Protein AF-A0A0B2UVX2-F1 (afdb_monomer)

pLDDT: mean 70.45, std 21.48, range [26.27, 96.38]

InterPro domains:
  IPR028082 Periplasmic binding protein-like I [SSF53822] (44-131)

Mean predicted aligned error: 14.74 Å

Foldseek 3Di:
DEAEEEADPVCLVVVVVVCVVVVHPCVRYHYHYDPDLVCLLVVVVVVVVVNYQEYAWDQDPPSRVVNQVNCQVSVHAYEDPDDDQPDPPPDPVDRNYDYPDDDPVVVVVVVVVVCVVVVPPDDDDDDDDCPRVVCPPPPDPDDPPPDPPPPPDDPDDDDDPPPPPPDDD

Organism: Toxocara canis (NCBI:txid6265)

Radius of gyration: 24.34 Å; Cα contacts (8 Å, |Δi|>4): 167; chains: 1; bounding box: 59×58×52 Å

Structure (mmCIF, N/CA/C/O backbone):
data_AF-A0A0B2UVX2-F1
#
_entry.id   AF-A0A0B2UVX2-F1
#
loop_
_atom_site.group_PDB
_atom_site.id
_atom_site.type_symbol
_atom_site.label_atom_id
_atom_site.label_alt_id
_atom_site.label_comp_id
_atom_site.label_asym_id
_atom_site.label_entity_id
_atom_site.label_seq_id
_atom_site.pdbx_PDB_ins_code
_atom_site.Cartn_x
_atom_site.Cartn_y
_atom_site.Cartn_z
_atom_site.occupancy
_atom_site.B_iso_or_equiv
_atom_site.auth_seq_id
_atom_site.auth_comp_id
_atom_site.auth_asym_id
_atom_site.auth_atom_id
_atom_site.pdbx_PDB_model_num
ATOM 1 N N . MET A 1 1 ? 14.272 -6.819 -16.827 1.00 58.47 1 MET A N 1
ATOM 2 C CA . MET A 1 1 ? 14.110 -7.494 -15.523 1.00 58.47 1 MET A CA 1
ATOM 3 C C . MET A 1 1 ? 12.681 -7.243 -15.073 1.00 58.47 1 MET A C 1
ATOM 5 O O . MET A 1 1 ? 12.142 -6.246 -15.517 1.00 58.47 1 MET A O 1
ATOM 9 N N . VAL A 1 2 ? 12.030 -8.133 -14.328 1.00 65.50 2 VAL A N 1
ATOM 10 C CA . VAL A 1 2 ? 10.650 -7.906 -13.858 1.00 65.50 2 VAL A CA 1
ATOM 11 C C . VAL A 1 2 ? 10.713 -7.780 -12.346 1.00 65.50 2 VAL A C 1
ATOM 13 O O . VAL A 1 2 ? 11.187 -8.715 -11.704 1.00 65.50 2 VAL A O 1
ATOM 16 N N . SER A 1 3 ? 10.312 -6.638 -11.792 1.00 79.19 3 SER A N 1
ATOM 17 C CA . SER A 1 3 ? 10.517 -6.330 -10.373 1.00 79.19 3 SER A CA 1
ATOM 18 C C . SER A 1 3 ? 9.249 -5.859 -9.662 1.00 79.19 3 SER A C 1
ATOM 20 O O . SER A 1 3 ? 8.338 -5.279 -10.258 1.00 79.19 3 SER A O 1
ATOM 22 N N . ALA A 1 4 ? 9.195 -6.125 -8.359 1.00 76.81 4 ALA A N 1
ATOM 23 C CA . ALA A 1 4 ? 8.316 -5.434 -7.428 1.00 76.81 4 ALA A CA 1
ATOM 24 C C . ALA A 1 4 ? 9.044 -4.204 -6.881 1.00 76.81 4 ALA A C 1
ATOM 26 O O . ALA A 1 4 ? 10.222 -4.289 -6.530 1.00 76.81 4 ALA A O 1
ATOM 27 N N . VAL A 1 5 ? 8.350 -3.071 -6.806 1.00 80.50 5 VAL A N 1
ATOM 28 C CA . VAL A 1 5 ? 8.962 -1.790 -6.435 1.00 80.50 5 VAL A CA 1
ATOM 29 C C . VAL A 1 5 ? 8.428 -1.326 -5.100 1.00 80.50 5 VAL A C 1
ATOM 31 O O . VAL A 1 5 ? 7.218 -1.186 -4.937 1.00 80.50 5 VAL A O 1
ATOM 34 N N . PHE A 1 6 ? 9.331 -1.030 -4.175 1.00 78.25 6 PHE A N 1
ATOM 35 C CA . PHE A 1 6 ? 9.019 -0.401 -2.902 1.00 78.25 6 PHE A CA 1
ATOM 36 C C . PHE A 1 6 ? 9.423 1.061 -2.944 1.00 78.25 6 PHE A C 1
ATOM 38 O O . PHE A 1 6 ? 10.588 1.406 -3.120 1.00 78.25 6 PHE A O 1
ATOM 45 N N . VAL A 1 7 ? 8.436 1.926 -2.774 1.00 70.12 7 VAL A N 1
ATOM 46 C CA . VAL A 1 7 ? 8.585 3.377 -2.860 1.00 70.12 7 VAL A CA 1
ATOM 47 C C . VAL A 1 7 ? 8.804 3.946 -1.444 1.00 70.12 7 VAL A C 1
ATOM 49 O O . VAL A 1 7 ? 8.128 4.876 -1.012 1.00 70.12 7 VAL A O 1
ATOM 52 N N . ASP A 1 8 ? 9.686 3.298 -0.673 1.00 70.12 8 ASP A N 1
ATOM 53 C CA . ASP A 1 8 ? 10.195 3.729 0.641 1.00 70.12 8 ASP A CA 1
ATOM 54 C C . ASP A 1 8 ? 11.448 2.904 1.009 1.00 70.12 8 ASP A C 1
ATOM 56 O O . ASP A 1 8 ? 11.374 1.688 1.205 1.00 70.12 8 ASP A O 1
ATOM 60 N N . GLU A 1 9 ? 12.601 3.565 1.138 1.00 64.81 9 GLU A N 1
ATOM 61 C CA . GLU A 1 9 ? 13.878 2.937 1.524 1.00 64.81 9 GLU A CA 1
ATOM 62 C C . GLU A 1 9 ? 13.878 2.391 2.959 1.00 64.81 9 GLU A C 1
ATOM 64 O O . GLU A 1 9 ? 14.587 1.432 3.270 1.00 64.81 9 GLU A O 1
ATOM 69 N N . ASN A 1 10 ? 13.040 2.936 3.850 1.00 69.12 10 ASN A N 1
ATOM 70 C CA . ASN A 1 10 ? 13.035 2.539 5.262 1.00 69.12 10 ASN A CA 1
ATOM 71 C C . ASN A 1 10 ? 12.562 1.098 5.481 1.00 69.12 10 ASN A C 1
ATOM 73 O O . ASN A 1 10 ? 12.762 0.528 6.561 1.00 69.12 10 ASN A O 1
ATOM 77 N N . ASP A 1 11 ? 11.930 0.498 4.474 1.00 71.25 11 ASP A N 1
ATOM 78 C CA . ASP A 1 11 ? 11.517 -0.895 4.521 1.00 71.25 11 ASP A CA 1
ATOM 79 C C . ASP A 1 11 ? 12.449 -1.839 3.756 1.00 71.25 11 ASP A C 1
ATOM 81 O O . ASP A 1 11 ? 12.233 -3.051 3.815 1.00 71.25 11 ASP A O 1
ATOM 85 N N . GLU A 1 12 ? 13.522 -1.340 3.131 1.00 77.06 12 GLU A N 1
ATOM 86 C CA . GLU A 1 12 ? 14.470 -2.158 2.366 1.00 77.06 12 GLU A CA 1
ATOM 87 C C . GLU A 1 12 ? 14.993 -3.333 3.185 1.00 77.06 12 GLU A C 1
ATOM 89 O O . GLU A 1 12 ? 14.842 -4.492 2.800 1.00 77.06 12 GLU A O 1
ATOM 94 N N . ARG A 1 13 ? 15.521 -3.059 4.382 1.00 78.44 13 ARG A N 1
ATOM 95 C CA . ARG A 1 13 ? 16.071 -4.107 5.256 1.00 78.44 13 ARG A CA 1
ATOM 96 C C . ARG A 1 13 ? 15.022 -5.133 5.675 1.00 78.44 13 ARG A C 1
ATOM 98 O O . ARG A 1 13 ? 15.337 -6.318 5.800 1.00 78.44 13 ARG A O 1
ATOM 105 N N . LYS A 1 14 ? 13.782 -4.693 5.905 1.00 80.06 14 LYS A N 1
ATOM 106 C CA . LYS A 1 14 ? 12.684 -5.577 6.319 1.00 80.06 14 LYS A CA 1
ATOM 107 C C . LYS A 1 14 ? 12.284 -6.488 5.164 1.00 80.06 14 LYS A C 1
ATOM 109 O O . LYS A 1 14 ? 12.236 -7.702 5.344 1.00 80.06 14 LYS A O 1
ATOM 114 N N . PHE A 1 15 ? 12.056 -5.922 3.981 1.00 78.94 15 PHE A N 1
ATOM 115 C CA . PHE A 1 15 ? 11.642 -6.687 2.808 1.00 78.94 15 PHE A CA 1
ATOM 116 C C . PHE A 1 15 ? 12.758 -7.565 2.256 1.00 78.94 15 PHE A C 1
ATOM 118 O O . PHE A 1 15 ? 12.475 -8.700 1.890 1.00 78.94 15 PHE A O 1
ATOM 125 N N . ALA A 1 16 ? 14.016 -7.123 2.285 1.00 81.69 16 ALA A N 1
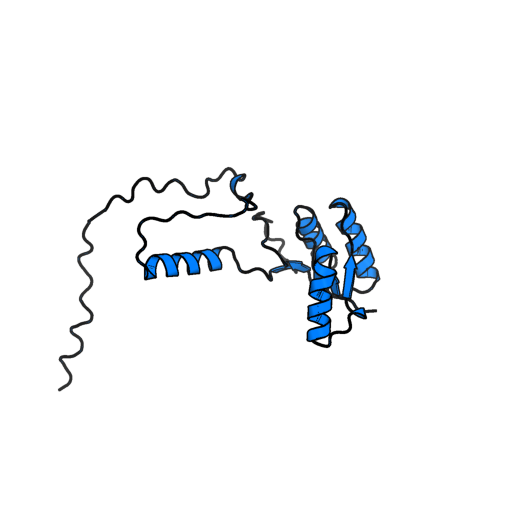ATOM 126 C CA . ALA A 1 16 ? 15.158 -7.967 1.943 1.00 81.69 16 ALA A CA 1
ATOM 127 C C . ALA A 1 16 ? 15.242 -9.197 2.862 1.00 81.69 16 ALA A C 1
ATOM 129 O O . ALA A 1 16 ? 15.409 -10.317 2.381 1.00 81.69 16 ALA A O 1
ATOM 130 N N . SER A 1 17 ? 15.038 -9.007 4.172 1.00 83.62 17 SER A N 1
ATOM 131 C CA . SER A 1 17 ? 15.027 -10.111 5.143 1.00 83.62 17 SER A CA 1
ATOM 132 C C . SER A 1 17 ? 13.868 -11.084 4.892 1.00 83.62 17 SER A C 1
ATOM 134 O O . SER A 1 17 ? 14.058 -12.299 4.919 1.00 83.62 17 SER A O 1
ATOM 136 N N . ILE A 1 18 ? 12.671 -10.563 4.597 1.00 83.81 18 ILE A N 1
ATOM 137 C CA . ILE A 1 18 ? 11.495 -11.378 4.248 1.00 83.81 18 ILE A CA 1
ATOM 138 C C . ILE A 1 18 ? 11.735 -12.138 2.938 1.00 83.81 18 ILE A C 1
ATOM 140 O O . ILE A 1 18 ? 11.432 -13.326 2.857 1.00 83.81 18 ILE A O 1
ATOM 144 N N . ALA A 1 19 ? 12.289 -11.483 1.919 1.00 85.38 19 ALA A N 1
ATOM 14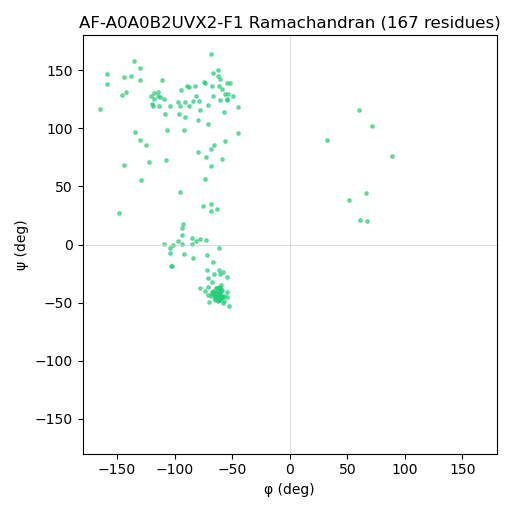5 C CA . ALA A 1 19 ? 12.579 -12.090 0.627 1.00 85.38 19 ALA A CA 1
ATOM 146 C C . ALA A 1 19 ? 13.579 -13.240 0.773 1.00 85.38 19 ALA A C 1
ATOM 148 O O . ALA A 1 19 ? 13.302 -14.349 0.320 1.00 85.38 19 ALA A O 1
ATOM 149 N N . GLN A 1 20 ? 14.676 -13.011 1.502 1.00 87.00 20 GLN A N 1
ATOM 150 C CA . GLN A 1 20 ? 15.676 -14.035 1.792 1.00 87.00 20 GLN A CA 1
ATOM 151 C C . GLN A 1 20 ? 15.068 -15.229 2.536 1.00 87.00 20 GLN A C 1
ATOM 153 O O . GLN A 1 20 ? 15.305 -16.373 2.151 1.00 87.00 20 GLN A O 1
ATOM 158 N N . HIS A 1 21 ? 14.248 -14.976 3.560 1.00 88.88 21 HIS A N 1
ATOM 159 C CA . HIS A 1 21 ? 13.563 -16.031 4.309 1.00 88.88 21 HIS A CA 1
ATOM 160 C C . HIS A 1 21 ? 12.637 -16.880 3.421 1.00 88.88 21 HIS A C 1
ATOM 162 O O . HIS A 1 21 ? 12.513 -18.083 3.629 1.00 88.88 21 HIS A O 1
ATOM 168 N N . ASN A 1 22 ? 11.996 -16.271 2.420 1.00 87.88 22 ASN A N 1
ATOM 169 C CA . ASN A 1 22 ? 11.067 -16.951 1.513 1.00 87.88 22 ASN A CA 1
ATOM 170 C C . ASN A 1 22 ? 11.726 -17.455 0.214 1.00 87.88 22 ASN A C 1
ATOM 172 O O . ASN A 1 22 ? 11.020 -17.892 -0.692 1.00 87.88 22 ASN A O 1
ATOM 176 N N . GLY A 1 23 ? 13.059 -17.391 0.093 1.00 87.25 23 GLY A N 1
ATOM 177 C CA . GLY A 1 23 ? 13.779 -17.820 -1.112 1.00 87.25 23 GLY A CA 1
ATOM 178 C C . GLY A 1 23 ? 13.506 -16.955 -2.350 1.00 87.25 23 GLY A C 1
ATOM 179 O O . GLY A 1 23 ? 13.726 -17.403 -3.474 1.00 87.25 23 GLY A O 1
ATOM 180 N N . ILE A 1 24 ? 13.017 -15.727 -2.162 1.00 85.12 24 ILE A N 1
ATOM 181 C CA . ILE A 1 24 ? 12.762 -14.771 -3.241 1.00 85.12 24 ILE A CA 1
ATOM 182 C C . ILE A 1 24 ? 14.081 -14.052 -3.562 1.00 85.12 24 ILE A C 1
ATOM 184 O O . ILE A 1 24 ? 14.668 -13.438 -2.665 1.00 85.12 24 ILE A O 1
ATOM 188 N N . PRO A 1 25 ? 14.557 -14.080 -4.821 1.00 85.12 25 PRO A N 1
ATOM 189 C CA . PRO A 1 25 ? 15.752 -13.345 -5.210 1.00 85.12 25 PRO A CA 1
ATOM 190 C C . PRO A 1 25 ? 15.561 -11.843 -4.982 1.00 85.12 25 PRO A C 1
ATOM 192 O O . PRO A 1 25 ? 14.647 -11.237 -5.540 1.00 85.12 25 PRO A O 1
ATOM 195 N N . THR A 1 26 ? 16.455 -11.222 -4.210 1.00 80.75 26 THR A N 1
ATOM 196 C CA . THR A 1 26 ? 16.430 -9.771 -3.939 1.00 80.75 26 THR A CA 1
ATOM 197 C C . THR A 1 26 ? 16.585 -8.933 -5.203 1.00 80.75 26 THR A C 1
ATOM 199 O O . THR A 1 26 ? 16.136 -7.798 -5.247 1.00 80.75 26 THR A O 1
ATOM 202 N N . SER A 1 27 ? 17.150 -9.515 -6.261 1.00 80.94 27 SER A N 1
ATOM 203 C CA . SER A 1 27 ? 17.261 -8.907 -7.583 1.00 80.94 27 SER A CA 1
ATOM 204 C C . SER A 1 27 ? 15.889 -8.581 -8.205 1.00 80.94 27 SER A C 1
ATOM 206 O O . SER A 1 27 ? 15.777 -7.655 -9.000 1.00 80.94 27 SER A O 1
ATOM 208 N N . LEU A 1 28 ? 14.819 -9.283 -7.813 1.00 82.12 28 LEU A N 1
ATOM 209 C CA . LEU A 1 28 ? 13.445 -9.001 -8.251 1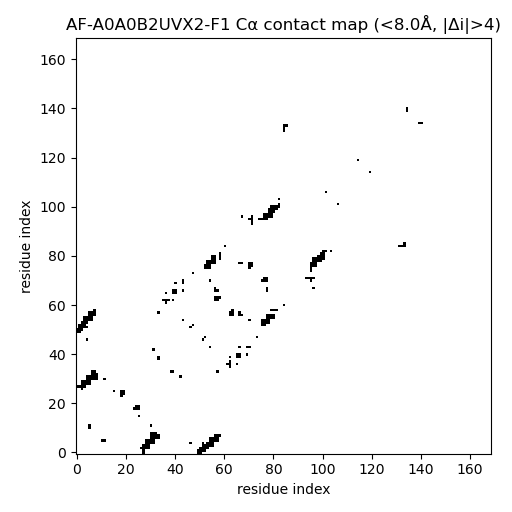.00 82.12 28 LEU A CA 1
ATOM 210 C C . LEU A 1 28 ? 12.779 -7.864 -7.460 1.00 82.12 28 LEU A C 1
ATOM 212 O O . LEU A 1 28 ? 11.601 -7.581 -7.675 1.00 82.12 28 LEU A O 1
ATOM 216 N N . ILE A 1 29 ? 13.500 -7.226 -6.538 1.00 82.38 29 ILE A N 1
ATOM 217 C CA . ILE A 1 29 ? 12.990 -6.157 -5.688 1.00 82.38 29 ILE A CA 1
ATOM 218 C C . ILE A 1 29 ? 13.781 -4.885 -5.979 1.00 82.38 29 ILE A C 1
ATOM 220 O O . ILE A 1 29 ? 15.006 -4.873 -5.902 1.00 82.38 29 ILE A O 1
ATOM 224 N N . SER A 1 30 ? 13.065 -3.818 -6.317 1.00 83.75 30 SER A N 1
ATOM 225 C CA . SER A 1 30 ? 13.625 -2.483 -6.521 1.00 83.75 30 SER A CA 1
ATOM 226 C C . SER A 1 30 ? 13.147 -1.558 -5.407 1.00 83.75 30 SER A C 1
ATOM 228 O O . SER A 1 30 ? 11.994 -1.646 -4.976 1.00 83.75 30 SER A O 1
ATOM 230 N N . PHE A 1 31 ? 14.024 -0.672 -4.946 1.00 83.06 31 PHE A N 1
ATOM 231 C CA . PHE A 1 31 ? 13.715 0.335 -3.937 1.00 83.06 31 PHE A CA 1
ATOM 232 C C . PHE A 1 31 ? 13.896 1.720 -4.545 1.00 83.06 31 PHE A C 1
ATOM 234 O O . PHE A 1 31 ? 14.921 2.007 -5.160 1.00 83.06 31 PHE A O 1
ATOM 241 N N . ALA A 1 32 ? 12.892 2.573 -4.371 1.00 83.38 32 ALA A N 1
ATOM 242 C CA . ALA A 1 32 ? 12.923 3.952 -4.820 1.00 83.38 32 ALA A CA 1
ATOM 243 C C . ALA A 1 32 ? 12.749 4.893 -3.628 1.00 83.38 32 ALA A C 1
ATOM 245 O O . ALA A 1 32 ? 11.802 4.768 -2.848 1.00 83.38 32 ALA A O 1
ATOM 246 N N . VAL A 1 33 ? 13.664 5.853 -3.507 1.00 81.12 33 VAL A N 1
ATOM 247 C CA . VAL A 1 33 ? 13.630 6.873 -2.458 1.00 81.12 33 VAL A CA 1
ATOM 248 C C . VAL A 1 33 ? 12.672 7.985 -2.872 1.00 81.12 33 VAL A C 1
ATOM 250 O O . VAL A 1 33 ? 12.795 8.553 -3.957 1.00 81.12 33 VAL A O 1
ATOM 253 N N . VAL A 1 34 ? 11.723 8.322 -1.998 1.00 81.69 34 VAL A N 1
ATOM 254 C CA . VAL A 1 34 ? 10.839 9.479 -2.184 1.00 81.69 34 VAL A CA 1
ATOM 255 C C . VAL A 1 34 ? 11.252 10.585 -1.234 1.00 81.69 34 VAL A C 1
ATOM 257 O O . VAL A 1 34 ? 10.855 10.598 -0.072 1.00 81.69 34 VAL A O 1
ATOM 260 N N . GLU A 1 35 ? 12.012 11.548 -1.748 1.00 77.31 35 GLU A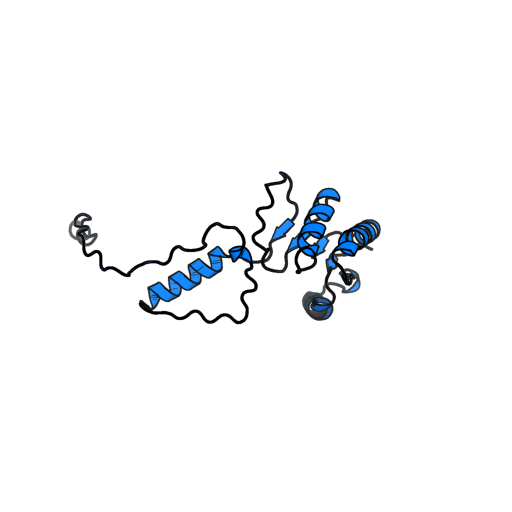 N 1
ATOM 261 C CA . GLU A 1 35 ? 12.356 12.758 -0.996 1.00 77.31 35 GLU A CA 1
ATOM 262 C C . GLU A 1 35 ? 11.159 13.713 -0.880 1.00 77.31 35 GLU A C 1
ATOM 264 O O . GLU A 1 35 ? 10.911 14.306 0.170 1.00 77.31 35 GLU A O 1
ATOM 269 N N . MET A 1 36 ? 10.381 13.852 -1.958 1.00 82.31 36 MET A N 1
ATOM 270 C CA . MET A 1 36 ? 9.225 14.743 -2.021 1.00 82.31 36 MET A CA 1
ATOM 271 C C . MET A 1 36 ? 8.055 14.072 -2.735 1.00 82.31 36 MET A C 1
ATOM 273 O O . MET A 1 36 ? 8.232 13.375 -3.726 1.00 82.31 36 MET A O 1
ATOM 277 N N . ALA A 1 37 ? 6.822 14.352 -2.305 1.00 83.88 37 ALA A N 1
ATOM 278 C CA . ALA A 1 37 ? 5.627 13.773 -2.933 1.00 83.88 37 ALA A CA 1
ATOM 279 C C . ALA A 1 37 ? 5.500 14.094 -4.439 1.00 83.88 37 ALA A C 1
ATOM 281 O O . ALA A 1 37 ? 4.842 13.354 -5.166 1.00 83.88 37 ALA A O 1
ATOM 282 N N . ILE A 1 38 ? 6.131 15.177 -4.904 1.00 87.81 38 ILE A N 1
ATOM 283 C CA . ILE A 1 38 ? 6.133 15.588 -6.312 1.00 87.81 38 ILE A CA 1
ATOM 284 C C . ILE A 1 38 ? 6.980 14.680 -7.214 1.00 87.81 38 ILE A C 1
ATOM 286 O O . ILE A 1 38 ? 6.706 14.638 -8.405 1.00 87.81 38 ILE A O 1
ATOM 290 N N . SER A 1 39 ? 7.954 13.930 -6.681 1.00 89.50 39 SER A N 1
ATOM 291 C CA . SER A 1 39 ? 8.784 13.013 -7.483 1.00 89.50 39 SER A CA 1
ATOM 292 C C . SER A 1 39 ? 8.138 11.642 -7.703 1.00 89.50 39 SER A C 1
ATOM 294 O O . SER A 1 39 ? 8.591 10.865 -8.539 1.00 89.50 39 SER A O 1
ATOM 296 N N . VAL A 1 40 ? 7.058 11.335 -6.975 1.00 89.69 40 VAL A N 1
ATOM 297 C CA . VAL A 1 40 ? 6.350 10.047 -7.049 1.00 89.69 40 VAL A CA 1
ATOM 298 C C . VAL A 1 40 ? 5.906 9.685 -8.475 1.00 89.69 40 VAL A C 1
ATOM 300 O O . VAL A 1 40 ? 6.120 8.538 -8.865 1.00 89.69 40 VAL A O 1
ATOM 303 N N . PRO A 1 41 ? 5.317 10.599 -9.274 1.00 91.56 41 PRO A N 1
ATOM 304 C CA . PRO A 1 41 ? 4.963 10.312 -10.663 1.00 91.56 41 PRO A CA 1
ATOM 305 C C . PRO A 1 41 ? 6.149 9.856 -11.511 1.00 91.56 41 PRO A C 1
ATOM 307 O O . PRO A 1 41 ? 6.047 8.840 -12.194 1.00 91.56 41 PRO A O 1
ATOM 310 N N . ASP A 1 42 ? 7.269 10.579 -11.443 1.00 91.56 42 ASP A N 1
ATOM 311 C CA . ASP A 1 42 ? 8.453 10.308 -12.261 1.00 91.56 42 ASP A CA 1
ATOM 312 C C . ASP A 1 42 ? 9.059 8.951 -11.905 1.00 91.56 42 ASP A C 1
ATOM 314 O O . ASP A 1 42 ? 9.342 8.143 -12.791 1.00 91.56 42 ASP A O 1
ATOM 318 N N . ILE A 1 43 ? 9.151 8.658 -10.603 1.00 90.38 43 ILE A N 1
ATOM 319 C CA . ILE A 1 43 ? 9.597 7.361 -10.088 1.00 90.38 43 ILE A CA 1
ATOM 320 C C . ILE A 1 43 ? 8.706 6.243 -10.632 1.00 90.38 43 ILE A C 1
ATOM 322 O O . ILE A 1 43 ? 9.207 5.266 -11.182 1.00 90.38 43 ILE A O 1
ATOM 326 N N . ILE A 1 44 ? 7.383 6.375 -10.521 1.00 90.06 44 ILE A N 1
ATOM 327 C CA . ILE A 1 44 ? 6.453 5.343 -10.994 1.00 90.06 44 ILE A CA 1
ATOM 328 C C . ILE A 1 44 ? 6.594 5.131 -12.501 1.00 90.06 44 ILE A C 1
ATOM 330 O O . ILE A 1 44 ? 6.719 3.991 -12.944 1.00 90.06 44 ILE A O 1
ATOM 334 N N . CYS A 1 45 ? 6.615 6.206 -13.289 1.00 91.75 45 CYS A N 1
ATOM 335 C CA . CYS A 1 45 ? 6.774 6.123 -14.738 1.00 91.75 45 CYS A CA 1
ATOM 336 C C . CYS A 1 45 ? 8.082 5.421 -15.126 1.00 91.75 45 CYS A C 1
ATOM 338 O O . CYS A 1 45 ? 8.063 4.528 -15.975 1.00 91.75 45 CYS A O 1
ATOM 340 N N . GLN A 1 46 ? 9.198 5.762 -14.476 1.00 91.06 46 GLN A N 1
ATOM 341 C CA . GLN A 1 46 ? 10.483 5.104 -14.708 1.00 91.06 46 GLN A CA 1
ATOM 342 C C . GLN A 1 46 ? 10.409 3.603 -14.398 1.00 91.06 46 GLN A C 1
ATOM 344 O O . GLN A 1 46 ? 10.844 2.773 -15.193 1.00 91.06 46 GLN A O 1
ATOM 349 N N . GLN A 1 47 ? 9.801 3.237 -13.274 1.00 88.62 47 GLN A N 1
ATOM 350 C CA . GLN A 1 47 ? 9.691 1.842 -12.860 1.00 88.62 47 GLN A CA 1
ATOM 351 C C . GLN A 1 47 ? 8.786 1.013 -13.786 1.00 88.62 47 GLN A C 1
ATOM 353 O O . GLN A 1 47 ? 9.049 -0.166 -14.030 1.00 88.62 47 GLN A O 1
ATOM 358 N N . VAL A 1 48 ? 7.755 1.626 -14.370 1.00 89.62 48 VAL A N 1
ATOM 359 C CA . VAL A 1 48 ? 6.932 0.979 -15.402 1.00 89.62 48 VAL A CA 1
ATOM 360 C C . VAL A 1 48 ? 7.735 0.725 -16.678 1.00 89.62 48 VAL A C 1
ATOM 362 O O . VAL A 1 48 ? 7.630 -0.359 -17.256 1.00 89.62 48 VAL A O 1
ATOM 365 N N . VAL A 1 49 ? 8.589 1.668 -17.094 1.00 90.38 49 VAL A N 1
ATOM 366 C CA . VAL A 1 49 ? 9.524 1.467 -18.219 1.00 90.38 49 VAL A CA 1
ATOM 367 C C . VAL A 1 49 ? 10.490 0.311 -17.933 1.00 90.38 49 VAL A C 1
ATOM 369 O O . VAL A 1 49 ? 10.765 -0.504 -18.816 1.00 90.38 49 VAL A O 1
ATOM 372 N N . GLU A 1 50 ? 10.931 0.171 -16.682 1.00 87.81 50 GLU A N 1
ATOM 373 C CA . GLU A 1 50 ? 11.761 -0.942 -16.200 1.00 87.81 50 GLU A CA 1
ATOM 374 C C . GLU A 1 50 ? 10.998 -2.278 -16.062 1.00 87.81 50 GLU A C 1
ATOM 376 O O . GLU A 1 50 ? 11.594 -3.288 -15.689 1.00 87.81 50 GLU A O 1
ATOM 381 N N . ARG A 1 51 ? 9.717 -2.324 -16.464 1.00 87.12 51 ARG A N 1
ATOM 382 C CA . ARG A 1 51 ? 8.813 -3.489 -16.428 1.00 87.12 51 ARG A CA 1
ATOM 383 C C . ARG A 1 51 ? 8.470 -3.965 -15.014 1.00 87.12 51 ARG A C 1
ATOM 385 O O . ARG A 1 51 ? 8.461 -5.172 -14.749 1.00 87.12 51 ARG A O 1
ATOM 392 N N . CYS A 1 52 ? 8.156 -3.035 -14.112 1.00 87.62 52 CYS A N 1
ATOM 393 C CA . CYS A 1 52 ? 7.618 -3.395 -12.803 1.00 87.62 52 CYS A CA 1
ATOM 394 C C . CYS A 1 52 ? 6.265 -4.129 -12.914 1.00 87.62 52 CYS A C 1
ATOM 396 O O . CYS A 1 52 ? 5.450 -3.851 -13.795 1.00 87.62 52 CYS A O 1
ATOM 398 N N . VAL A 1 53 ? 6.022 -5.086 -12.013 1.00 87.94 53 VAL A N 1
ATOM 399 C CA . VAL A 1 53 ? 4.755 -5.850 -11.931 1.00 87.94 53 VAL A CA 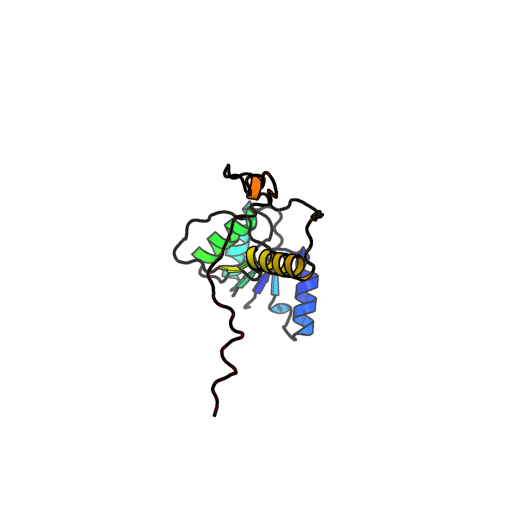1
ATOM 400 C C . VAL A 1 53 ? 3.843 -5.397 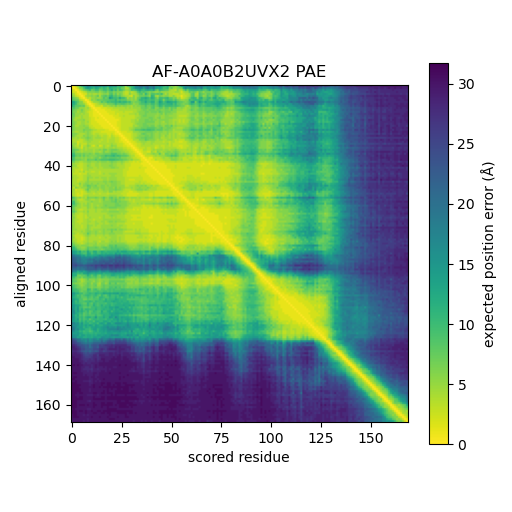-10.803 1.00 87.94 53 VAL A C 1
ATOM 402 O O . VAL A 1 53 ? 2.658 -5.721 -10.809 1.00 87.94 53 VAL A O 1
ATOM 405 N N . ALA A 1 54 ? 4.388 -4.680 -9.824 1.00 89.38 54 ALA A N 1
ATOM 406 C CA . ALA A 1 54 ? 3.659 -4.203 -8.662 1.00 89.38 54 ALA A CA 1
ATOM 407 C C . ALA A 1 54 ? 4.386 -3.020 -8.024 1.00 89.38 54 ALA A C 1
ATOM 409 O O . ALA A 1 54 ? 5.620 -2.985 -7.993 1.00 89.38 54 ALA A O 1
ATOM 410 N N . ILE A 1 55 ? 3.608 -2.092 -7.470 1.00 89.62 55 ILE A N 1
ATOM 411 C CA . ILE A 1 55 ? 4.102 -0.925 -6.744 1.00 89.62 55 ILE A CA 1
ATOM 412 C C . ILE A 1 55 ? 3.587 -0.990 -5.308 1.00 89.62 55 ILE A C 1
ATOM 414 O O . ILE A 1 55 ? 2.383 -0.956 -5.057 1.00 89.62 55 ILE A O 1
ATOM 418 N N . PHE A 1 56 ? 4.507 -1.044 -4.356 1.00 88.56 56 PHE A N 1
ATOM 419 C CA . PHE A 1 56 ? 4.253 -0.825 -2.939 1.00 88.56 56 PH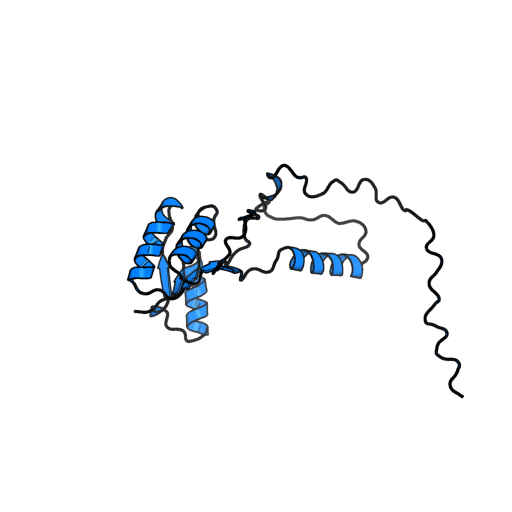E A CA 1
ATOM 420 C C . PHE A 1 56 ? 4.495 0.655 -2.672 1.00 88.56 56 PHE A C 1
ATOM 422 O O . PHE A 1 56 ? 5.638 1.113 -2.606 1.00 88.56 56 PHE A O 1
ATOM 429 N N . GLY A 1 57 ? 3.405 1.419 -2.638 1.00 82.25 57 GLY A N 1
ATOM 430 C CA . GLY A 1 57 ? 3.469 2.872 -2.623 1.00 82.25 57 GLY A CA 1
ATOM 431 C C . GLY A 1 57 ? 4.040 3.451 -1.330 1.00 82.25 57 GLY A C 1
ATOM 432 O O . GLY A 1 57 ? 4.076 2.779 -0.296 1.00 82.25 57 GLY A O 1
ATOM 433 N N . PRO A 1 58 ? 4.429 4.734 -1.366 1.00 84.44 58 PRO A N 1
ATOM 434 C CA . PRO A 1 58 ? 4.898 5.437 -0.186 1.00 84.44 58 PRO A CA 1
ATOM 435 C C . PRO A 1 58 ? 3.777 5.510 0.852 1.00 84.44 58 PRO A C 1
ATOM 437 O O . PRO A 1 58 ? 2.592 5.579 0.525 1.00 84.44 58 PRO A O 1
ATOM 440 N N . LYS A 1 59 ? 4.156 5.535 2.126 1.00 80.38 59 LYS A N 1
ATOM 441 C CA . LYS A 1 59 ? 3.215 5.544 3.256 1.00 80.38 59 LYS A CA 1
ATOM 442 C C . LYS A 1 59 ? 2.590 6.911 3.509 1.00 80.38 59 LYS A C 1
ATOM 444 O O . LYS A 1 59 ? 1.417 7.032 3.867 1.00 80.38 59 LYS A O 1
ATOM 449 N N . ALA A 1 60 ? 3.394 7.956 3.337 1.00 78.44 60 ALA A N 1
ATOM 450 C CA . ALA A 1 60 ? 3.034 9.306 3.729 1.00 78.44 60 ALA A CA 1
ATOM 451 C C . ALA A 1 60 ? 2.004 9.930 2.777 1.00 78.44 60 ALA A C 1
ATOM 453 O O . ALA A 1 60 ? 2.099 9.830 1.553 1.00 78.44 60 ALA A O 1
ATOM 454 N N . TYR A 1 61 ? 1.046 10.657 3.350 1.00 78.62 61 TYR A N 1
ATOM 455 C CA . TYR A 1 61 ? 0.203 11.576 2.591 1.00 78.62 61 TYR A CA 1
ATOM 456 C C . TYR A 1 61 ? 1.006 12.835 2.209 1.00 78.62 61 TYR A C 1
ATOM 458 O O . TYR A 1 61 ? 1.719 13.356 3.069 1.00 78.62 61 TYR A O 1
ATOM 466 N N . PRO A 1 62 ? 0.879 13.383 0.982 1.00 83.06 62 PRO A N 1
ATOM 467 C CA . PRO A 1 62 ? -0.018 12.979 -0.112 1.00 83.06 62 PRO A CA 1
ATOM 468 C C . PRO A 1 62 ? 0.603 11.997 -1.120 1.00 83.06 62 PRO A C 1
ATOM 470 O O . PRO A 1 62 ? -0.059 11.620 -2.086 1.00 83.06 62 PRO A O 1
ATOM 473 N N . ALA A 1 63 ? 1.861 11.596 -0.924 1.00 85.44 63 ALA A N 1
ATOM 474 C CA . ALA A 1 63 ? 2.604 10.734 -1.843 1.00 85.44 63 ALA A CA 1
ATOM 475 C C . ALA A 1 63 ? 1.853 9.424 -2.150 1.00 85.44 63 ALA A C 1
ATOM 477 O O . ALA A 1 63 ? 1.776 9.003 -3.302 1.00 85.44 63 ALA A O 1
ATOM 478 N N . ASN A 1 64 ? 1.228 8.824 -1.135 1.00 83.25 64 ASN A N 1
ATOM 479 C CA . ASN A 1 64 ? 0.443 7.595 -1.258 1.00 83.25 64 ASN A CA 1
ATOM 480 C C . ASN A 1 64 ? -0.764 7.723 -2.212 1.00 83.25 64 ASN A C 1
ATOM 482 O O . ASN A 1 64 ? -1.089 6.791 -2.948 1.00 83.25 64 ASN A O 1
ATOM 486 N N . LEU A 1 65 ? -1.428 8.882 -2.212 1.00 84.12 65 LEU A N 1
ATOM 487 C CA . LEU A 1 65 ? -2.577 9.183 -3.065 1.00 84.12 65 LEU A CA 1
ATOM 488 C C . LEU A 1 65 ? -2.138 9.353 -4.520 1.00 84.12 65 LEU A C 1
ATOM 490 O O . LEU A 1 65 ? -2.776 8.822 -5.429 1.00 84.12 65 LEU A O 1
ATOM 494 N N . ILE A 1 66 ? -1.031 10.069 -4.727 1.00 87.81 66 ILE A N 1
ATOM 495 C CA . ILE A 1 66 ? -0.428 10.264 -6.047 1.00 87.81 66 ILE A CA 1
ATOM 496 C C . ILE A 1 66 ? -0.025 8.906 -6.626 1.00 87.81 66 ILE A C 1
ATOM 498 O O . ILE A 1 66 ? -0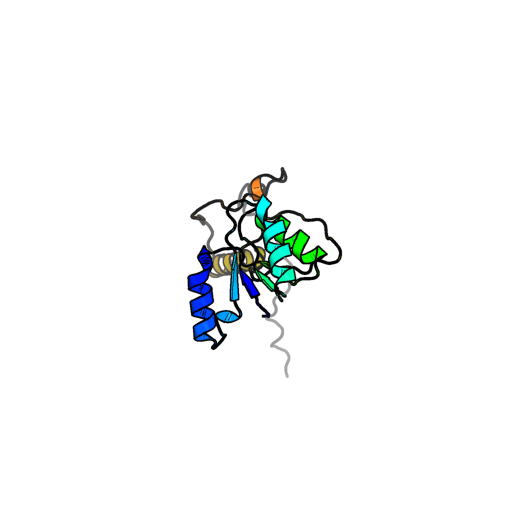.400 8.590 -7.755 1.00 87.81 66 ILE A O 1
ATOM 502 N N . ALA A 1 67 ? 0.640 8.068 -5.825 1.00 87.88 67 ALA A N 1
ATOM 503 C CA . ALA A 1 67 ? 1.039 6.730 -6.239 1.00 87.88 67 ALA A CA 1
ATOM 504 C C . ALA A 1 67 ? -0.153 5.864 -6.655 1.00 87.88 67 ALA A C 1
ATOM 506 O O . ALA A 1 67 ? -0.121 5.245 -7.719 1.00 87.88 67 ALA A O 1
ATOM 507 N N . SER A 1 68 ? -1.235 5.880 -5.872 1.00 86.38 68 SER A N 1
ATOM 508 C CA . SER A 1 68 ? -2.462 5.151 -6.201 1.00 86.38 68 SER A CA 1
ATOM 509 C C . SER A 1 68 ? -3.089 5.634 -7.512 1.00 86.38 68 SER A C 1
ATOM 511 O O . SER A 1 68 ? -3.522 4.815 -8.320 1.00 86.38 68 SER A O 1
ATOM 513 N N . SER A 1 69 ? -3.125 6.950 -7.749 1.00 86.88 69 SER A N 1
ATOM 514 C CA . SER A 1 69 ? -3.697 7.530 -8.972 1.00 86.88 69 SER A CA 1
ATOM 515 C C . SER A 1 69 ? -2.907 7.137 -10.223 1.00 86.88 69 SER A C 1
ATOM 517 O O . SER A 1 69 ? -3.492 6.680 -11.209 1.00 86.88 69 SER A O 1
ATOM 519 N N . TYR A 1 70 ? -1.578 7.263 -10.176 1.00 89.19 70 TYR A N 1
ATOM 520 C CA . TYR A 1 70 ? -0.704 6.929 -11.304 1.00 89.19 70 TYR A CA 1
ATOM 521 C C . TYR A 1 70 ? -0.669 5.429 -11.578 1.00 89.19 70 TYR A C 1
ATOM 523 O O . TYR A 1 70 ? -0.812 5.019 -12.727 1.00 89.19 70 TYR A O 1
ATOM 531 N N . SER A 1 71 ? -0.561 4.602 -10.535 1.00 88.81 71 SER A N 1
ATOM 532 C CA . SER A 1 71 ? -0.588 3.141 -10.686 1.00 88.81 71 SER A CA 1
ATOM 533 C C . SER A 1 71 ? -1.891 2.678 -11.339 1.00 88.81 71 SER A C 1
ATOM 535 O O . SER A 1 71 ? -1.876 1.828 -12.226 1.00 88.81 71 SER A O 1
ATOM 537 N N . ASN A 1 72 ? -3.016 3.304 -10.976 1.00 88.06 72 ASN A N 1
ATOM 538 C CA . ASN A 1 72 ? -4.306 3.013 -11.586 1.00 88.06 72 ASN A CA 1
ATOM 539 C C . ASN A 1 72 ? -4.357 3.381 -13.080 1.00 88.06 72 ASN A C 1
ATOM 541 O O . ASN A 1 72 ? -4.781 2.563 -13.896 1.00 88.06 72 ASN A O 1
ATOM 545 N N . HIS A 1 73 ? -3.872 4.573 -13.452 1.00 88.31 73 HIS A N 1
ATOM 546 C CA . HIS A 1 73 ? -3.798 5.008 -14.855 1.00 88.31 73 HIS A CA 1
ATOM 547 C C . HIS A 1 73 ? -2.870 4.127 -15.696 1.00 88.31 73 HIS A C 1
ATOM 549 O O . HIS A 1 73 ? -3.174 3.828 -16.847 1.00 88.31 73 HIS A O 1
ATOM 555 N N . LEU A 1 74 ? -1.756 3.683 -15.114 1.00 89.69 74 LEU A N 1
ATOM 556 C CA . LEU A 1 74 ? -0.762 2.838 -15.776 1.00 89.69 74 LEU A CA 1
ATOM 557 C C . LEU A 1 74 ? -1.105 1.346 -15.707 1.00 89.69 74 LEU A C 1
ATOM 559 O O . LEU A 1 74 ? -0.320 0.517 -16.156 1.00 89.69 74 LEU A O 1
ATOM 563 N N . MET A 1 75 ? -2.283 0.995 -15.178 1.00 88.25 75 MET A N 1
ATOM 564 C CA . MET A 1 75 ? -2.768 -0.381 -15.065 1.00 88.25 75 MET A CA 1
ATOM 565 C C . MET A 1 75 ? -1.881 -1.296 -14.198 1.00 88.25 75 MET A C 1
ATOM 567 O O . MET A 1 75 ? -2.000 -2.520 -14.299 1.00 88.25 75 MET A O 1
ATOM 571 N N . VAL A 1 76 ? -1.061 -0.730 -13.308 1.00 89.00 76 VAL A N 1
ATOM 572 C CA . VAL A 1 76 ? -0.144 -1.464 -12.424 1.00 89.00 76 VAL A CA 1
ATOM 573 C C . VAL A 1 76 ? -0.794 -1.711 -11.057 1.00 89.00 76 VAL A C 1
ATOM 575 O O . VAL A 1 76 ? -1.355 -0.781 -10.474 1.00 89.00 76 VAL A O 1
ATOM 578 N N . PRO A 1 77 ? -0.725 -2.940 -10.512 1.00 89.81 77 PRO A N 1
ATOM 579 C CA . PRO A 1 77 ? -1.174 -3.231 -9.153 1.00 89.81 77 PRO A CA 1
ATOM 580 C C . PRO A 1 77 ? -0.471 -2.355 -8.110 1.00 89.81 77 PRO A C 1
ATOM 582 O O . PRO A 1 77 ? 0.760 -2.288 -8.075 1.00 89.81 77 PRO A O 1
ATOM 585 N N . HIS A 1 78 ? -1.257 -1.727 -7.236 1.00 88.44 78 HIS A N 1
ATOM 586 C CA . HIS A 1 78 ? -0.755 -0.884 -6.152 1.00 88.44 78 HIS A CA 1
ATOM 587 C C . HIS A 1 78 ? -1.083 -1.502 -4.793 1.00 88.44 78 HIS A C 1
ATOM 589 O O . HIS A 1 78 ? -2.232 -1.852 -4.545 1.00 88.44 78 HIS A O 1
ATOM 595 N N . PHE A 1 79 ? -0.115 -1.607 -3.889 1.00 87.50 79 PHE A N 1
ATOM 596 C CA . PHE A 1 79 ? -0.321 -2.165 -2.552 1.00 87.50 79 PHE A CA 1
ATOM 597 C C . PHE A 1 79 ? -0.114 -1.102 -1.478 1.00 87.50 79 PHE A C 1
ATOM 599 O O . PHE A 1 79 ? 0.933 -0.457 -1.418 1.00 87.50 79 PHE A O 1
ATOM 606 N N . HIS A 1 80 ? -1.101 -0.957 -0.595 1.00 82.81 80 HIS A N 1
ATOM 607 C CA . HIS A 1 80 ? -0.980 -0.147 0.611 1.00 82.81 80 HIS A CA 1
ATOM 608 C C . HIS A 1 80 ? -0.491 -1.013 1.771 1.00 82.81 80 HIS A C 1
ATOM 610 O O . HIS A 1 80 ? -1.119 -2.010 2.119 1.00 82.81 80 HIS A O 1
ATOM 616 N N . ILE A 1 81 ? 0.630 -0.610 2.368 1.00 77.00 81 ILE A N 1
ATOM 617 C CA . ILE A 1 81 ? 1.292 -1.310 3.482 1.00 77.00 81 ILE A CA 1
ATOM 618 C C . ILE A 1 81 ? 1.063 -0.635 4.843 1.00 77.00 81 ILE A C 1
ATOM 620 O O . ILE A 1 81 ? 1.492 -1.147 5.873 1.00 77.00 81 ILE A O 1
ATOM 624 N N . GLU A 1 82 ? 0.368 0.502 4.858 1.00 75.62 82 GLU A N 1
ATOM 625 C CA . GLU A 1 82 ? 0.035 1.267 6.058 1.00 75.62 82 GLU A CA 1
ATOM 626 C C . GLU A 1 82 ? -1.426 1.730 6.037 1.00 75.62 82 GLU A C 1
ATOM 628 O O . GLU A 1 82 ? -2.014 1.835 4.954 1.00 75.62 82 GLU A O 1
ATOM 633 N N . PRO A 1 83 ? -2.017 2.030 7.214 1.00 70.69 83 PRO A N 1
ATOM 634 C CA . PRO A 1 83 ? -3.401 2.466 7.289 1.00 70.69 83 PRO A CA 1
ATOM 635 C C . PRO A 1 83 ? -3.645 3.673 6.384 1.00 70.69 83 PRO A C 1
ATOM 637 O O . PRO A 1 83 ? -2.988 4.713 6.505 1.00 70.69 83 PRO A O 1
ATOM 640 N N . ARG A 1 84 ? -4.630 3.558 5.487 1.00 69.25 84 ARG A N 1
ATOM 641 C CA . ARG A 1 84 ? -5.008 4.680 4.629 1.00 69.25 84 ARG A CA 1
ATOM 642 C C . ARG A 1 84 ? -5.488 5.841 5.489 1.00 69.25 84 ARG A C 1
ATOM 644 O O . ARG A 1 84 ? -6.297 5.687 6.408 1.00 69.25 84 ARG A O 1
ATOM 651 N N . HIS A 1 85 ? -5.035 7.038 5.134 1.00 64.75 85 HIS A N 1
ATOM 652 C CA . HIS A 1 85 ? -5.697 8.244 5.602 1.00 64.75 85 HIS A CA 1
ATOM 653 C C . HIS A 1 85 ? -7.148 8.181 5.117 1.00 64.75 85 HIS A C 1
ATOM 655 O O . HIS A 1 85 ? -7.381 7.852 3.955 1.00 64.75 85 HIS A O 1
ATOM 661 N N . ALA A 1 86 ? -8.108 8.472 6.001 1.00 56.41 86 ALA A N 1
ATOM 662 C CA . ALA A 1 86 ? -9.537 8.497 5.690 1.00 56.41 86 ALA A CA 1
ATOM 663 C C . ALA A 1 86 ? -9.862 9.668 4.746 1.00 56.41 86 ALA A C 1
ATOM 665 O O . ALA A 1 86 ? -10.490 10.654 5.124 1.00 56.41 86 ALA A O 1
ATOM 666 N N . VAL A 1 87 ? -9.368 9.590 3.517 1.00 54.72 87 VAL A N 1
ATOM 667 C CA . VAL A 1 87 ? -9.721 10.475 2.423 1.00 54.72 87 VAL A CA 1
ATOM 668 C C . VAL A 1 87 ? -10.817 9.748 1.670 1.00 54.72 87 VAL A C 1
ATOM 670 O O . VAL A 1 87 ? -10.630 8.625 1.207 1.00 54.72 87 VAL A O 1
ATOM 673 N N . ASN A 1 88 ? -11.988 10.372 1.610 1.00 51.28 88 ASN A N 1
ATOM 674 C CA . ASN A 1 88 ? -13.129 9.875 0.857 1.00 51.28 88 ASN A CA 1
ATOM 675 C C . ASN A 1 88 ? -12.827 10.089 -0.632 1.00 51.28 88 ASN A C 1
ATOM 677 O O . ASN A 1 88 ? -13.269 11.065 -1.233 1.00 51.28 88 ASN A O 1
ATOM 681 N N . ILE A 1 89 ? -11.955 9.249 -1.191 1.00 54.12 89 ILE A N 1
ATOM 682 C CA . ILE A 1 89 ? -11.661 9.251 -2.618 1.00 54.12 89 ILE A CA 1
ATOM 683 C C . ILE A 1 89 ? -12.924 8.689 -3.256 1.00 54.12 89 ILE A C 1
ATOM 685 O O . ILE A 1 89 ? -13.217 7.501 -3.126 1.00 54.12 89 ILE A O 1
ATOM 689 N N . HIS A 1 90 ? -13.733 9.573 -3.840 1.00 46.28 90 HIS A N 1
ATOM 690 C CA . HIS A 1 90 ? -14.925 9.167 -4.567 1.00 46.28 90 HIS A CA 1
ATOM 691 C C . HIS A 1 90 ? -14.555 8.056 -5.542 1.00 46.28 90 HIS A C 1
ATOM 693 O O . HIS A 1 90 ? -13.584 8.191 -6.283 1.00 46.28 90 HIS A O 1
ATOM 699 N N . ALA A 1 91 ? -15.313 6.961 -5.461 1.00 45.34 91 ALA A N 1
ATOM 700 C CA . ALA A 1 91 ? -15.125 5.725 -6.196 1.00 45.34 91 ALA A CA 1
ATOM 701 C C . ALA A 1 91 ? -14.838 5.997 -7.677 1.00 45.34 91 ALA A C 1
ATOM 703 O O . ALA A 1 91 ? -15.750 6.177 -8.484 1.00 45.34 91 ALA A O 1
ATOM 704 N N . ILE A 1 92 ? -13.554 6.017 -8.030 1.00 52.09 92 ILE A N 1
ATOM 705 C CA . ILE A 1 92 ? -13.138 5.805 -9.405 1.00 52.09 92 ILE A CA 1
ATOM 706 C C . ILE A 1 92 ? -13.405 4.319 -9.629 1.00 52.09 92 ILE A C 1
ATOM 708 O O . ILE A 1 92 ? -12.916 3.473 -8.885 1.00 52.09 92 ILE A O 1
ATOM 712 N N . THR A 1 93 ? -14.259 4.013 -10.599 1.00 51.53 93 THR A N 1
ATOM 713 C CA . THR A 1 93 ? -14.861 2.693 -10.862 1.00 51.53 93 THR A CA 1
ATOM 714 C C . THR A 1 93 ? -13.858 1.582 -11.184 1.00 51.53 93 THR A C 1
ATOM 716 O O . THR A 1 93 ? -14.236 0.420 -11.309 1.00 51.53 93 THR A O 1
ATOM 719 N N . THR A 1 94 ? -12.574 1.915 -11.258 1.00 59.41 94 THR A N 1
ATOM 720 C CA . THR A 1 94 ? -11.460 0.981 -11.329 1.00 59.41 94 THR A CA 1
ATOM 721 C C . THR A 1 94 ? -10.445 1.403 -10.275 1.00 59.41 94 THR A C 1
ATOM 723 O O . THR A 1 94 ? -9.604 2.243 -10.554 1.00 59.41 94 THR A O 1
ATOM 726 N N . ASP A 1 95 ? -10.539 0.897 -9.048 1.00 68.81 95 ASP A N 1
ATOM 727 C CA . ASP A 1 95 ? -9.444 0.998 -8.081 1.00 68.81 95 ASP A CA 1
ATOM 728 C C . ASP A 1 95 ? -8.648 -0.310 -8.150 1.00 68.81 95 ASP A C 1
ATOM 730 O O . ASP A 1 95 ? -9.170 -1.378 -7.831 1.00 68.81 95 ASP A O 1
ATOM 734 N N . ARG A 1 96 ? -7.405 -0.242 -8.638 1.00 72.75 96 ARG A N 1
ATOM 735 C CA . ARG A 1 96 ? -6.466 -1.380 -8.664 1.00 72.75 96 ARG A CA 1
ATOM 736 C C . ARG A 1 96 ? -5.546 -1.414 -7.445 1.00 72.75 96 ARG A C 1
ATOM 738 O O . ARG A 1 96 ? -4.538 -2.125 -7.452 1.00 72.75 96 ARG A O 1
ATOM 745 N N . SER A 1 97 ? -5.872 -0.641 -6.413 1.00 79.75 97 SER A N 1
ATOM 746 C CA . SER A 1 97 ? -5.167 -0.696 -5.146 1.00 79.75 97 SER A CA 1
ATOM 747 C C . SER A 1 97 ? -5.683 -1.833 -4.264 1.00 79.75 97 SER A C 1
ATOM 749 O O . SER A 1 97 ? -6.884 -2.047 -4.108 1.00 79.75 97 SER A O 1
ATOM 751 N N . ILE A 1 98 ? -4.757 -2.557 -3.646 1.00 82.81 98 ILE A N 1
ATOM 752 C CA . ILE A 1 98 ? -5.028 -3.578 -2.642 1.00 82.81 98 ILE A CA 1
ATOM 753 C C . ILE A 1 98 ? -4.565 -3.021 -1.299 1.00 82.81 98 ILE A C 1
ATOM 755 O O . ILE A 1 98 ? -3.423 -2.584 -1.151 1.00 82.81 98 ILE A O 1
ATOM 759 N N . ASP A 1 99 ? -5.468 -3.003 -0.321 1.00 80.88 99 ASP A N 1
ATOM 760 C CA . ASP A 1 99 ? -5.114 -2.671 1.057 1.00 80.88 99 ASP A CA 1
ATOM 761 C C . ASP A 1 99 ? -4.660 -3.929 1.792 1.00 80.88 99 ASP A C 1
ATOM 763 O O . ASP A 1 99 ? -5.429 -4.884 1.911 1.00 80.88 99 ASP A O 1
ATOM 767 N N . LEU A 1 100 ? -3.414 -3.942 2.264 1.00 82.88 100 LEU A N 1
ATOM 768 C CA . LEU A 1 100 ? -2.902 -5.016 3.114 1.00 82.88 100 LEU A CA 1
ATOM 769 C C . LEU A 1 100 ? -3.098 -4.699 4.601 1.00 82.88 100 LEU A C 1
ATOM 771 O O . LEU A 1 100 ? -2.864 -5.564 5.447 1.00 82.88 100 LEU A O 1
ATOM 775 N N . PHE A 1 101 ? -3.531 -3.481 4.940 1.00 78.00 101 PHE A N 1
ATOM 776 C CA . PHE A 1 101 ? -3.819 -3.101 6.311 1.00 78.00 101 PHE A CA 1
ATOM 777 C C . PHE A 1 101 ? -5.271 -3.462 6.671 1.00 78.00 101 PHE A C 1
ATOM 779 O O . PHE A 1 101 ? -6.191 -3.202 5.890 1.00 78.00 101 PHE A O 1
ATOM 786 N N . PRO A 1 102 ? -5.528 -4.059 7.852 1.00 77.00 102 PRO A N 1
ATOM 787 C CA . PRO A 1 102 ? -6.885 -4.411 8.242 1.00 77.00 102 PRO A CA 1
ATOM 788 C C . PRO A 1 102 ? -7.773 -3.158 8.320 1.00 77.00 102 PRO A C 1
ATOM 790 O O . PRO A 1 102 ? -7.331 -2.116 8.819 1.00 77.00 102 PRO A O 1
ATOM 793 N N . PRO A 1 103 ? -9.055 -3.246 7.914 1.00 74.69 103 PRO A N 1
ATOM 794 C CA . PRO A 1 103 ? -9.980 -2.131 8.041 1.00 74.69 103 PRO A CA 1
ATOM 795 C C . PRO A 1 103 ? -10.035 -1.630 9.494 1.00 74.69 103 PRO A C 1
ATOM 797 O O . PRO A 1 103 ? -10.128 -2.467 10.401 1.00 74.69 103 PRO A O 1
ATOM 800 N N . PRO A 1 104 ? -10.069 -0.304 9.749 1.00 72.00 104 PRO A N 1
ATOM 801 C CA . PRO A 1 104 ? -10.048 0.256 11.108 1.00 72.00 104 PRO A CA 1
ATOM 802 C C . PRO A 1 104 ? -11.137 -0.291 12.045 1.00 72.00 104 PRO A C 1
ATOM 804 O O . PRO A 1 104 ? -10.950 -0.361 13.261 1.00 72.00 104 PRO A O 1
ATOM 807 N N . ARG A 1 105 ? -12.278 -0.709 11.480 1.00 76.38 105 ARG A N 1
ATOM 808 C CA . ARG A 1 105 ? -13.375 -1.330 12.233 1.00 76.38 105 ARG A CA 1
ATOM 809 C C . ARG A 1 105 ? -12.977 -2.659 12.870 1.00 76.38 105 ARG A C 1
ATOM 811 O O . ARG A 1 105 ? -13.335 -2.881 14.016 1.00 76.38 105 ARG A O 1
ATOM 818 N N . SER A 1 106 ? -12.159 -3.470 12.202 1.00 81.69 106 SER A N 1
ATOM 819 C CA . SER A 1 106 ? -11.751 -4.792 12.700 1.00 81.69 106 SER A CA 1
ATOM 820 C C . SER A 1 106 ? -11.032 -4.695 14.048 1.00 81.69 106 SER A C 1
ATOM 822 O O . SER A 1 106 ? -11.283 -5.484 14.954 1.00 81.69 106 SER A O 1
ATOM 824 N N . VAL A 1 107 ? -10.177 -3.680 14.217 1.00 81.75 107 VAL A N 1
ATOM 825 C CA . VAL A 1 107 ? -9.487 -3.424 15.493 1.00 81.75 107 VAL A CA 1
ATOM 826 C C . VAL A 1 107 ? -10.482 -2.979 16.567 1.00 81.75 107 VAL A C 1
ATOM 828 O O . VAL A 1 107 ? -10.404 -3.421 17.712 1.00 81.75 107 VAL A O 1
ATOM 831 N N . SER A 1 108 ? -11.445 -2.133 16.194 1.00 84.19 108 SER A N 1
ATOM 832 C CA . SER A 1 108 ? -12.483 -1.645 17.109 1.00 84.19 108 SER A CA 1
ATOM 833 C C . SER A 1 108 ? -13.401 -2.774 17.587 1.00 84.19 108 SER A C 1
ATOM 835 O O . SER A 1 108 ? -13.713 -2.835 18.774 1.00 84.19 108 SER A O 1
ATOM 837 N N . ASP A 1 109 ? -13.781 -3.697 16.703 1.00 87.44 109 ASP A N 1
ATOM 838 C CA . ASP A 1 109 ? -14.641 -4.839 17.027 1.00 87.44 109 ASP A CA 1
ATOM 839 C C . ASP A 1 109 ? -13.971 -5.781 18.036 1.00 87.44 109 ASP A C 1
ATOM 841 O O . ASP A 1 109 ? -14.597 -6.201 19.012 1.00 87.44 109 ASP A O 1
ATOM 845 N N . VAL A 1 110 ? -12.671 -6.048 17.863 1.00 90.06 110 VAL A N 1
ATOM 846 C CA . VAL A 1 110 ? -11.888 -6.854 18.812 1.00 90.06 110 VAL A CA 1
ATOM 847 C C . VAL A 1 110 ? -11.774 -6.154 20.166 1.00 90.06 110 VAL A C 1
ATOM 849 O O . VAL A 1 110 ? -12.011 -6.778 21.200 1.00 90.06 110 VAL A O 1
ATOM 852 N N . LEU A 1 111 ? -11.466 -4.852 20.188 1.00 88.19 111 LEU A N 1
ATOM 853 C CA . LEU A 1 111 ? -11.386 -4.093 21.441 1.00 88.19 111 LEU A CA 1
ATOM 854 C C . LEU A 1 111 ? -12.729 -4.082 22.178 1.00 88.19 111 LEU A C 1
ATOM 856 O O . LEU A 1 111 ? -12.769 -4.315 23.385 1.00 88.19 111 LEU A O 1
ATOM 860 N N . LEU A 1 112 ? -13.837 -3.884 21.461 1.00 90.00 112 LEU A N 1
ATOM 861 C CA . LEU A 1 112 ? -15.180 -3.949 22.037 1.00 90.00 112 LEU A CA 1
ATOM 862 C C . LEU A 1 112 ? -15.497 -5.335 22.605 1.00 90.00 112 LEU A C 1
ATOM 864 O O . LEU A 1 112 ? -16.103 -5.426 23.673 1.00 90.00 112 LEU A O 1
ATOM 868 N N . ALA A 1 113 ? -15.084 -6.407 21.928 1.00 92.56 113 ALA A N 1
ATOM 869 C CA . ALA A 1 113 ? -15.259 -7.766 22.430 1.00 92.56 113 ALA A CA 1
ATOM 870 C C . ALA A 1 113 ? -14.508 -7.984 23.754 1.00 92.56 113 ALA A C 1
ATOM 872 O O . ALA A 1 113 ? -15.091 -8.507 24.703 1.00 92.56 113 ALA A O 1
ATOM 873 N N . VAL A 1 114 ? -13.262 -7.510 23.859 1.00 93.25 114 VAL A N 1
ATOM 874 C CA . VAL A 1 114 ? -12.461 -7.577 25.095 1.00 93.25 114 VAL A CA 1
ATOM 875 C C . VAL A 1 114 ? -13.125 -6.788 26.227 1.00 93.25 114 VAL A C 1
ATOM 877 O O . VAL A 1 114 ? -13.326 -7.318 27.319 1.00 93.25 114 VAL A O 1
ATOM 880 N N . VAL A 1 115 ? -13.537 -5.546 25.956 1.00 94.69 115 VAL A N 1
ATOM 881 C CA . VAL A 1 115 ? -14.222 -4.675 26.927 1.00 94.69 115 VAL A CA 1
ATOM 882 C C . VAL A 1 115 ? -15.489 -5.338 27.472 1.00 94.69 115 VAL A C 1
ATOM 884 O O . VAL A 1 115 ? -15.726 -5.332 28.681 1.00 94.69 115 VAL A O 1
ATOM 887 N N . ARG A 1 116 ? -16.289 -5.948 26.587 1.00 94.06 116 ARG A N 1
ATOM 888 C CA . ARG A 1 116 ? -17.514 -6.671 26.958 1.00 94.06 116 ARG A CA 1
ATOM 889 C C . ARG A 1 116 ? -17.217 -7.932 27.760 1.00 94.06 116 ARG A C 1
ATOM 891 O O . ARG A 1 116 ? -17.904 -8.180 28.748 1.00 94.06 116 ARG A O 1
ATOM 898 N N . TYR A 1 117 ? -16.202 -8.700 27.365 1.00 96.38 117 TYR A N 1
ATOM 899 C CA . TYR A 1 117 ? -15.807 -9.931 28.049 1.00 96.38 117 TYR A CA 1
ATOM 900 C C . TYR A 1 117 ? -15.406 -9.665 29.506 1.00 96.38 117 TYR A C 1
ATOM 902 O O . TYR A 1 117 ? -15.900 -10.328 30.416 1.00 96.38 117 TYR A O 1
ATOM 910 N N . TYR A 1 118 ? -14.589 -8.635 29.742 1.00 96.25 118 TYR A N 1
ATOM 911 C CA . TYR A 1 118 ? -14.154 -8.252 31.089 1.00 96.25 118 TYR A CA 1
ATOM 912 C C . TYR A 1 118 ? -15.135 -7.336 31.833 1.00 96.25 118 TYR A C 1
ATOM 914 O O . TYR A 1 118 ? -14.869 -6.964 32.976 1.00 96.25 118 TYR A O 1
ATOM 922 N N . LYS A 1 119 ? -16.272 -6.984 31.215 1.00 95.31 119 LYS A N 1
ATOM 923 C CA . LYS A 1 119 ? -17.302 -6.095 31.781 1.00 95.31 119 LYS A CA 1
ATOM 924 C C . LYS A 1 119 ? -16.726 -4.768 32.290 1.00 95.31 119 LYS A C 1
ATOM 926 O O . LYS A 1 119 ? -17.144 -4.256 33.328 1.00 95.31 119 LYS A O 1
ATOM 931 N N . TRP A 1 120 ? -15.749 -4.215 31.576 1.00 95.56 120 TRP A N 1
ATOM 932 C CA . TRP A 1 120 ? -15.148 -2.940 31.948 1.00 95.56 120 TRP A CA 1
ATOM 933 C C . TRP A 1 120 ? -16.168 -1.805 31.800 1.00 95.56 120 TRP A C 1
ATOM 935 O O . TRP A 1 120 ? -16.782 -1.643 30.748 1.00 95.56 120 TRP A O 1
ATOM 945 N N . THR A 1 121 ? -16.342 -1.011 32.857 1.00 92.56 121 THR A N 1
ATOM 946 C CA . THR A 1 121 ? -17.274 0.132 32.900 1.00 92.56 121 THR A CA 1
ATOM 947 C C . THR A 1 121 ? -16.575 1.481 32.741 1.00 92.56 121 THR A C 1
ATOM 949 O O . THR A 1 121 ? -17.220 2.468 32.399 1.00 92.56 121 THR A O 1
ATOM 952 N N . SER A 1 122 ? -15.260 1.528 32.968 1.00 91.69 122 SER A N 1
ATOM 953 C CA . SER A 1 122 ? -14.429 2.725 32.844 1.00 91.69 122 SER A CA 1
ATOM 954 C C . SER A 1 122 ? -13.072 2.358 32.257 1.00 91.69 122 SER A C 1
ATOM 956 O O . SER A 1 122 ? -12.448 1.385 32.683 1.00 91.69 122 SER A O 1
ATOM 958 N N . LEU A 1 123 ? -12.645 3.108 31.241 1.00 89.00 123 LEU A N 1
ATOM 959 C CA . LEU A 1 123 ? -11.470 2.821 30.424 1.00 89.00 123 LEU A CA 1
ATOM 960 C C . LEU A 1 123 ? -10.779 4.121 30.035 1.00 89.00 123 LEU A C 1
ATOM 962 O O . LEU A 1 123 ? -11.439 5.111 29.726 1.00 89.00 123 LEU A O 1
ATOM 966 N N . VAL A 1 124 ? -9.451 4.085 29.977 1.00 88.62 124 VAL A N 1
ATOM 967 C CA . VAL A 1 124 ? -8.632 5.172 29.437 1.00 88.62 124 VAL A CA 1
ATOM 968 C C . VAL A 1 124 ? -7.835 4.618 28.267 1.00 88.62 124 VAL A C 1
ATOM 970 O O . VAL A 1 124 ? -7.063 3.674 28.424 1.00 88.62 124 VAL A O 1
ATOM 973 N N . LEU A 1 125 ? -8.029 5.201 27.085 1.00 83.19 125 LEU A N 1
ATOM 974 C CA . LEU A 1 125 ? -7.277 4.834 25.892 1.00 83.19 125 LEU A CA 1
ATOM 975 C C . LEU A 1 125 ? -6.025 5.710 25.799 1.00 83.19 125 LEU A C 1
ATOM 977 O O . LEU A 1 125 ? -6.115 6.904 25.518 1.00 83.19 125 LEU A O 1
ATOM 981 N N . LEU A 1 126 ? -4.857 5.112 26.012 1.00 82.69 126 LEU A N 1
ATOM 982 C CA . LEU A 1 126 ? -3.572 5.769 25.791 1.00 82.69 126 LEU A CA 1
ATOM 983 C C . LEU A 1 126 ? -3.052 5.380 24.407 1.00 82.69 126 LEU A C 1
ATOM 985 O O . LEU A 1 126 ? -2.884 4.199 24.113 1.00 82.69 126 LEU A O 1
ATOM 989 N N . TYR A 1 127 ? -2.787 6.366 23.555 1.00 77.69 127 TYR A N 1
ATOM 990 C CA . TYR A 1 127 ? -2.221 6.145 22.227 1.00 77.69 127 TYR A CA 1
ATOM 991 C C . TYR A 1 127 ? -1.015 7.061 22.006 1.00 77.69 127 TYR A C 1
ATOM 993 O O . TYR A 1 127 ? -0.988 8.206 22.450 1.00 77.69 127 TYR A O 1
ATOM 1001 N N . ARG A 1 128 ? 0.016 6.528 21.339 1.00 58.88 128 ARG A N 1
ATOM 1002 C CA . ARG A 1 128 ? 1.352 7.142 21.262 1.00 58.88 128 ARG A CA 1
ATOM 1003 C C . ARG A 1 128 ? 1.406 8.409 20.405 1.00 58.88 128 ARG A C 1
ATOM 1005 O O . ARG A 1 128 ? 2.250 9.248 20.670 1.00 58.88 128 ARG A O 1
ATOM 1012 N N . ASN A 1 129 ? 0.550 8.537 19.390 1.00 55.00 129 ASN A N 1
ATOM 1013 C CA . ASN A 1 129 ? 0.433 9.722 18.536 1.00 55.00 129 ASN A CA 1
ATOM 1014 C C . ASN A 1 129 ? -0.938 9.740 17.847 1.00 55.00 129 ASN A C 1
ATOM 1016 O O . ASN A 1 129 ? -1.387 8.709 17.344 1.00 55.00 129 ASN A O 1
ATOM 1020 N N . ALA A 1 130 ? -1.585 10.909 17.779 1.00 50.53 130 ALA A N 1
ATOM 1021 C CA . ALA A 1 130 ? -2.805 11.133 16.999 1.00 50.53 130 ALA A CA 1
ATOM 1022 C C . ALA A 1 130 ? -2.486 11.189 15.494 1.00 50.53 130 ALA A C 1
ATOM 1024 O O . ALA A 1 130 ? -2.816 12.155 14.809 1.00 50.53 130 ALA A O 1
ATOM 1025 N N . SER A 1 131 ? -1.856 10.158 14.936 1.00 46.66 131 SER A N 1
ATOM 1026 C CA . SER A 1 131 ? -1.660 10.032 13.484 1.00 46.66 131 SER A CA 1
ATOM 1027 C C . SER A 1 131 ? -2.959 9.611 12.779 1.00 46.66 131 SER A C 1
ATOM 1029 O O . SER A 1 131 ? -2.949 8.886 11.797 1.00 46.66 131 SER A O 1
ATOM 1031 N N . GLY A 1 132 ? -4.100 10.053 13.304 1.00 46.03 132 GLY A N 1
ATOM 1032 C CA . GLY A 1 132 ? -5.433 9.879 12.756 1.00 46.03 132 GLY A CA 1
ATOM 1033 C C . GLY A 1 132 ? -6.040 11.257 12.564 1.00 46.03 132 GLY A C 1
ATOM 1034 O O . GLY A 1 132 ? -6.954 11.655 13.281 1.00 46.03 132 GLY A O 1
ATOM 1035 N N . ARG A 1 133 ? -5.533 12.015 11.587 1.00 39.88 133 ARG A N 1
ATOM 1036 C CA . ARG A 1 133 ? -6.046 13.340 11.191 1.00 39.88 133 ARG A CA 1
ATOM 1037 C C . ARG A 1 133 ? -7.446 13.266 10.536 1.00 39.88 133 ARG A C 1
ATOM 1039 O O . ARG A 1 133 ? -7.799 14.125 9.740 1.00 39.88 133 ARG A O 1
ATOM 1046 N N . ALA A 1 134 ? -8.261 12.266 10.889 1.00 44.12 134 ALA A N 1
ATOM 1047 C CA . ALA A 1 134 ? -9.682 12.164 10.550 1.00 44.12 134 ALA A CA 1
ATOM 1048 C C . ALA A 1 134 ? -10.550 13.179 11.328 1.00 44.12 134 ALA A C 1
ATOM 1050 O O . ALA A 1 134 ? -11.710 13.384 10.994 1.00 44.12 134 ALA A O 1
ATOM 1051 N N . LEU A 1 135 ? -9.978 13.876 12.317 1.00 40.75 135 LEU A N 1
ATOM 1052 C CA . LEU A 1 135 ? -10.631 14.926 13.113 1.00 40.75 135 LEU A CA 1
ATOM 1053 C C . LEU A 1 135 ? -10.749 16.302 12.419 1.00 40.75 135 LEU A C 1
ATOM 1055 O O . LEU A 1 135 ? -11.186 17.257 13.054 1.00 40.75 135 LEU A O 1
ATOM 1059 N N . ARG A 1 136 ? -10.353 16.450 11.144 1.00 34.66 136 ARG A N 1
ATOM 1060 C CA . ARG A 1 136 ? -10.433 17.739 10.412 1.00 34.66 136 ARG A CA 1
ATOM 1061 C C . ARG A 1 136 ? -11.489 17.809 9.306 1.00 34.66 136 ARG A C 1
ATOM 1063 O O . ARG A 1 136 ? -11.647 18.859 8.692 1.00 34.66 136 ARG A O 1
ATOM 1070 N N . SER A 1 137 ? -12.247 16.740 9.081 1.00 35.12 137 SER A N 1
ATOM 1071 C CA . SER A 1 137 ? -13.542 16.855 8.411 1.00 35.12 137 SER A CA 1
ATOM 1072 C C . SER A 1 137 ? -14.532 17.356 9.458 1.00 35.12 137 SER A C 1
ATOM 1074 O O . SER A 1 137 ? -14.644 16.737 10.509 1.00 35.12 137 SER A O 1
ATOM 1076 N N . GLY A 1 138 ? -15.219 18.473 9.216 1.00 33.75 138 GLY A N 1
ATOM 1077 C CA . GLY A 1 138 ? -16.186 19.103 10.130 1.00 33.75 138 GLY A CA 1
ATOM 1078 C C . GLY A 1 138 ? -17.440 18.272 10.455 1.00 33.75 138 GLY A C 1
ATOM 1079 O O . GLY A 1 138 ? -18.505 18.833 10.685 1.00 33.75 138 GLY A O 1
ATOM 1080 N N . LYS A 1 139 ? -17.338 16.942 10.470 1.00 37.78 139 LYS A N 1
ATOM 1081 C CA . LYS A 1 139 ? -18.296 16.027 11.080 1.00 37.78 139 LYS A CA 1
ATOM 1082 C C . LYS A 1 139 ? -17.635 15.451 12.324 1.00 37.78 139 LYS A C 1
ATOM 1084 O O . LYS A 1 139 ? -16.662 14.713 12.213 1.00 37.78 139 LYS A O 1
ATOM 1089 N N . GLN A 1 140 ? -18.156 15.820 13.494 1.00 27.09 140 GLN A N 1
ATOM 1090 C CA . GLN A 1 140 ? -17.723 15.278 14.780 1.00 27.09 140 GLN A CA 1
ATOM 1091 C C . GLN A 1 140 ? -17.577 13.749 14.695 1.00 27.09 140 GLN A C 1
ATOM 1093 O O . GLN A 1 140 ? -18.574 13.067 14.444 1.00 27.09 140 GLN A O 1
ATOM 1098 N N . PRO A 1 141 ? -16.381 13.176 14.909 1.00 37.06 141 PRO A N 1
ATOM 1099 C CA . PRO A 1 141 ? -16.281 11.771 15.230 1.00 37.06 141 PRO A CA 1
ATOM 1100 C C . PRO A 1 141 ? -16.610 11.675 16.719 1.00 37.06 141 PRO A C 1
ATOM 1102 O O . PRO A 1 141 ? -15.823 12.095 17.559 1.00 37.06 141 PRO A O 1
ATOM 1105 N N . PHE A 1 142 ? -17.799 11.155 17.009 1.00 37.84 142 PHE A N 1
ATOM 1106 C CA . PHE A 1 142 ? -18.371 11.001 18.346 1.00 37.84 142 PHE A CA 1
ATOM 1107 C C . PHE A 1 142 ? -18.806 12.318 18.998 1.00 37.84 142 PHE A C 1
ATOM 1109 O O . PHE A 1 142 ? -18.023 13.056 19.591 1.00 37.84 142 PHE A O 1
ATOM 1116 N N . SER A 1 143 ? -20.117 12.565 18.965 1.00 28.02 143 SER A N 1
ATOM 1117 C CA . SER A 1 143 ? -20.748 13.315 20.046 1.00 28.02 143 SER A CA 1
ATOM 1118 C C . SER A 1 143 ? -20.356 12.647 21.373 1.00 28.02 143 SER A C 1
ATOM 1120 O O . SER A 1 143 ? -20.326 11.411 21.428 1.00 28.02 143 SER A O 1
ATOM 1122 N N . PRO A 1 144 ? -20.036 13.414 22.429 1.00 28.73 144 PRO A N 1
ATOM 1123 C CA . PRO A 1 144 ? -19.818 12.829 23.741 1.00 28.73 144 PRO A CA 1
ATOM 1124 C C . PRO A 1 144 ? -21.058 12.003 24.077 1.00 28.73 144 PRO A C 1
ATOM 1126 O O . PRO A 1 144 ? -22.185 12.487 23.938 1.00 28.73 144 PRO A O 1
ATOM 1129 N N . ILE A 1 145 ? -20.862 10.747 24.486 1.00 36.50 145 ILE A N 1
ATOM 1130 C CA . ILE A 1 145 ? -21.907 10.007 25.189 1.00 36.50 145 ILE A CA 1
ATOM 1131 C C . ILE A 1 145 ? -22.074 10.761 26.507 1.00 36.50 145 ILE A C 1
ATOM 1133 O O . ILE A 1 145 ? -21.404 10.484 27.500 1.00 36.50 145 ILE A O 1
ATOM 1137 N N . ASN A 1 146 ? -22.907 11.800 26.474 1.00 28.08 146 ASN A N 1
ATOM 1138 C CA . ASN A 1 146 ? -23.437 12.423 27.662 1.00 28.08 146 ASN A CA 1
ATOM 1139 C C . ASN A 1 146 ? -24.134 11.307 28.417 1.00 28.08 146 ASN A C 1
ATOM 1141 O O . ASN A 1 146 ? -25.121 10.752 27.942 1.00 28.08 146 ASN A O 1
ATOM 1145 N N . SER A 1 147 ? -23.585 10.995 29.585 1.00 31.94 147 SER A N 1
ATOM 1146 C CA . SER A 1 147 ? -24.123 10.054 30.551 1.00 31.94 147 SER A CA 1
ATOM 1147 C C . SER A 1 147 ? -24.295 8.615 30.048 1.00 31.94 147 SER A C 1
ATOM 1149 O O . SER A 1 147 ? -25.193 8.279 29.280 1.00 31.94 147 SER A O 1
ATOM 1151 N N . PHE A 1 148 ? -23.531 7.707 30.658 1.00 35.72 148 PHE A N 1
ATOM 1152 C CA . PHE A 1 148 ? -24.092 6.426 31.085 1.00 35.72 148 PHE A CA 1
ATOM 1153 C C . PHE A 1 148 ? -25.252 6.733 32.059 1.00 35.72 148 PHE A C 1
ATOM 1155 O O . PHE A 1 148 ? -25.116 6.630 33.273 1.00 35.72 148 PHE A O 1
ATOM 1162 N N . GLN A 1 149 ? -26.386 7.215 31.545 1.00 27.05 149 GLN A N 1
ATOM 1163 C CA . GLN A 1 149 ? -27.637 7.174 32.282 1.00 27.05 149 GLN A CA 1
ATOM 1164 C C . GLN A 1 149 ? -28.144 5.746 32.157 1.00 27.05 149 GLN A C 1
ATOM 1166 O O . GLN A 1 149 ? -28.432 5.258 31.062 1.00 27.05 149 GLN A O 1
ATOM 1171 N N . SER A 1 150 ? -28.213 5.068 33.298 1.00 38.41 150 SER A N 1
ATOM 1172 C CA . SER A 1 150 ? -28.942 3.823 33.465 1.00 38.41 150 SER A CA 1
ATOM 1173 C C . SER A 1 150 ? -30.402 4.048 33.065 1.00 38.41 150 SER A C 1
ATOM 1175 O O . SER A 1 150 ? -31.242 4.390 33.896 1.00 38.41 150 SER A O 1
ATOM 1177 N N . ASN A 1 151 ? -30.730 3.857 31.790 1.00 26.27 151 ASN A N 1
ATOM 1178 C CA . ASN A 1 151 ? -32.113 3.688 31.372 1.00 26.27 151 ASN A CA 1
ATOM 1179 C C . ASN A 1 151 ? -32.517 2.251 31.671 1.00 26.27 151 ASN A C 1
ATOM 1181 O O . ASN A 1 151 ? -32.548 1.366 30.821 1.00 26.27 151 ASN A O 1
ATOM 1185 N N . GLN A 1 152 ? -32.821 2.052 32.946 1.00 34.72 152 GLN A N 1
ATOM 1186 C CA . GLN A 1 152 ? -33.624 0.964 33.455 1.00 34.72 152 GLN A CA 1
ATOM 1187 C C . GLN A 1 152 ? -35.058 1.191 32.960 1.00 34.72 152 GLN A C 1
ATOM 1189 O O . GLN A 1 152 ? -35.882 1.789 33.641 1.00 34.72 152 GLN A O 1
ATOM 1194 N N . LYS A 1 153 ? -35.338 0.786 31.719 1.00 28.89 153 LYS A N 1
ATOM 1195 C CA . LYS A 1 153 ? -36.701 0.641 31.198 1.00 28.89 153 LYS A CA 1
ATOM 1196 C C . LYS A 1 153 ? -36.805 -0.689 30.464 1.00 28.89 153 LYS A C 1
ATOM 1198 O O . LYS A 1 153 ? -36.383 -0.820 29.322 1.00 28.89 153 LYS A O 1
ATOM 1203 N N . SER A 1 154 ? -37.315 -1.661 31.214 1.00 41.50 154 SER A N 1
ATOM 1204 C CA . SER A 1 154 ? -38.300 -2.659 30.798 1.00 41.50 154 SER A CA 1
ATOM 1205 C C . SER A 1 154 ? -38.230 -3.102 29.334 1.00 41.50 154 SER A C 1
ATOM 1207 O O . SER A 1 154 ? -38.922 -2.558 28.479 1.00 41.50 154 SER A O 1
ATOM 1209 N N . PHE A 1 155 ? -37.449 -4.149 29.077 1.00 30.97 155 PHE A N 1
ATOM 1210 C CA . PHE A 1 155 ? -37.759 -5.112 28.022 1.00 30.97 155 PHE A CA 1
ATOM 1211 C C . PHE A 1 155 ? -38.210 -6.404 28.707 1.00 30.97 155 PHE A C 1
ATOM 1213 O O . PHE A 1 155 ? -37.477 -7.386 28.787 1.00 30.97 155 PHE A O 1
ATOM 1220 N N . ASP A 1 156 ? -39.423 -6.353 29.258 1.00 36.28 156 ASP A N 1
ATOM 1221 C CA . ASP A 1 156 ? -40.2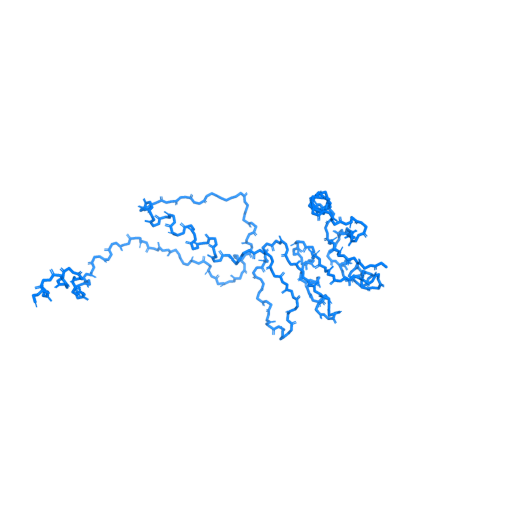49 -7.551 29.352 1.00 36.28 156 ASP A CA 1
ATOM 1222 C C . ASP A 1 156 ? -40.631 -7.961 27.923 1.00 36.28 156 ASP A C 1
ATOM 1224 O O . ASP A 1 156 ? -40.821 -7.101 27.063 1.00 36.28 156 ASP A O 1
ATOM 1228 N N . TYR A 1 157 ? -40.763 -9.270 27.710 1.00 36.00 157 TYR A N 1
ATOM 1229 C CA . TYR A 1 157 ? -41.021 -9.982 26.449 1.00 36.00 157 TYR A CA 1
ATOM 1230 C C . TYR A 1 157 ? -39.794 -10.395 25.634 1.00 36.00 157 TYR A C 1
ATOM 1232 O O . TYR A 1 157 ? -39.559 -9.882 24.549 1.00 36.00 157 TYR A O 1
ATOM 1240 N N . LEU A 1 158 ? -39.125 -11.456 26.095 1.00 33.00 158 LEU A N 1
ATOM 1241 C CA . LEU A 1 158 ? -38.851 -12.643 25.273 1.00 33.00 158 LEU A CA 1
ATOM 1242 C C . LEU A 1 158 ? -38.892 -13.886 26.192 1.00 33.00 158 LEU A C 1
ATOM 1244 O O . LEU A 1 158 ? -38.260 -13.865 27.249 1.00 33.00 158 LEU A O 1
ATOM 1248 N N . PRO A 1 159 ? -39.647 -14.951 25.855 1.00 32.12 159 PRO A N 1
ATOM 1249 C CA . PRO A 1 159 ? -39.758 -16.128 26.709 1.00 32.12 159 PRO A CA 1
ATOM 1250 C C . PRO A 1 159 ? -38.425 -16.882 26.775 1.00 32.12 159 PRO A C 1
ATOM 1252 O O . PRO A 1 159 ? -37.743 -17.086 25.770 1.00 32.12 159 PRO A O 1
ATOM 1255 N N . SER A 1 160 ? -38.071 -17.285 27.992 1.00 35.53 160 SER A N 1
ATOM 1256 C CA . SER A 1 160 ? -36.888 -18.074 28.319 1.00 35.53 160 SER A CA 1
ATOM 1257 C C . SER A 1 160 ? -36.836 -19.370 27.502 1.00 35.53 160 SER A C 1
ATOM 1259 O O . SER A 1 160 ? -37.738 -20.203 27.571 1.00 35.53 160 SER A O 1
ATOM 1261 N N . MET A 1 161 ? -35.729 -19.582 26.786 1.00 35.81 161 MET A N 1
ATOM 1262 C CA . MET A 1 161 ? -35.342 -20.838 26.125 1.00 35.81 161 MET A CA 1
ATOM 1263 C C . MET A 1 161 ? -34.977 -21.956 27.135 1.00 35.81 161 MET A C 1
ATOM 1265 O O . MET A 1 161 ? -34.081 -22.761 26.894 1.00 35.81 161 MET A O 1
ATOM 1269 N N . ALA A 1 162 ? -35.646 -22.008 28.290 1.00 38.03 162 ALA A N 1
ATOM 1270 C CA . ALA A 1 162 ? -35.476 -23.049 29.305 1.00 38.03 162 ALA A CA 1
ATOM 1271 C C . ALA A 1 162 ? -36.622 -24.081 29.322 1.00 38.03 162 ALA A C 1
ATOM 1273 O O . ALA A 1 162 ? -36.485 -25.114 29.971 1.00 38.03 162 ALA A O 1
ATOM 1274 N N . ASP A 1 163 ? -37.705 -23.870 28.563 1.00 36.91 163 ASP A N 1
ATOM 1275 C CA . ASP A 1 163 ? -38.880 -24.760 28.581 1.00 36.91 163 ASP A CA 1
ATOM 1276 C C . ASP A 1 163 ? -38.918 -25.826 27.466 1.00 36.91 163 ASP A C 1
ATOM 1278 O O . ASP A 1 163 ? -39.846 -26.631 27.398 1.00 36.91 163 ASP A O 1
ATOM 1282 N N . THR A 1 164 ? -37.895 -25.936 26.611 1.00 40.94 164 THR A N 1
ATOM 1283 C CA . THR A 1 164 ? -37.881 -26.925 25.504 1.00 40.94 164 THR A CA 1
ATOM 1284 C C . THR A 1 164 ? -37.218 -28.267 25.857 1.00 40.94 164 THR A C 1
ATOM 1286 O O . THR A 1 164 ? -36.906 -29.064 24.977 1.00 40.94 164 THR A O 1
ATOM 1289 N N . ILE A 1 165 ? -37.038 -28.585 27.144 1.00 39.59 165 ILE A N 1
ATOM 1290 C CA . ILE A 1 165 ? -36.597 -29.923 27.587 1.00 39.59 165 ILE A CA 1
ATOM 1291 C C . ILE A 1 165 ? -37.545 -30.447 28.670 1.00 39.59 165 ILE A C 1
ATOM 1293 O O . ILE A 1 165 ? -37.155 -30.788 29.782 1.00 39.59 165 ILE A O 1
ATOM 1297 N N . ARG A 1 166 ? -38.842 -30.496 28.353 1.00 40.12 166 ARG A N 1
ATOM 1298 C CA . ARG A 1 166 ? -39.813 -31.258 29.153 1.00 40.12 166 ARG A CA 1
ATOM 1299 C C . ARG A 1 166 ? -40.974 -31.847 28.359 1.00 40.12 166 ARG A C 1
ATOM 1301 O O . ARG A 1 166 ? -42.019 -32.095 28.938 1.00 40.12 166 ARG A O 1
ATOM 1308 N N . GLN A 1 167 ? -40.782 -32.135 27.069 1.00 40.28 167 GLN A N 1
ATOM 1309 C CA . GLN A 1 167 ? -41.674 -33.008 26.292 1.00 40.28 167 GLN A CA 1
ATOM 1310 C C . GLN A 1 167 ? -40.897 -33.853 25.272 1.00 40.28 167 GLN A C 1
ATOM 1312 O O . GLN A 1 167 ? -41.002 -33.684 24.063 1.00 40.28 167 GLN A O 1
ATOM 1317 N N . ARG A 1 168 ? -40.098 -34.792 25.786 1.00 42.56 168 ARG A N 1
ATOM 1318 C CA . ARG A 1 168 ? -39.829 -36.059 25.097 1.00 42.56 168 ARG A CA 1
ATOM 1319 C C . ARG A 1 168 ? -40.198 -37.193 26.050 1.00 42.56 168 ARG A C 1
ATOM 1321 O O . ARG A 1 168 ? -39.371 -37.649 26.835 1.00 42.56 168 ARG A O 1
ATOM 1328 N N . LYS A 1 169 ? -41.478 -37.550 26.022 1.00 39.88 169 LYS A N 1
ATOM 1329 C CA . LYS A 1 169 ? -41.942 -38.926 26.187 1.00 39.88 169 LYS A CA 1
ATOM 1330 C C . LYS A 1 169 ? -42.453 -39.366 24.827 1.00 39.88 169 LYS A C 1
ATOM 1332 O O . LYS A 1 169 ? -43.068 -38.502 24.165 1.00 39.88 169 LYS A O 1
#

Sequence (169 aa):
MVSAVFVDENDERKFASIAQHNGIPTSLISFAVVEMAISVPDIICQQVVERCVAIFGPKAYPANLIASSYSNHLMVPHFHIEPRHAVNIHAITTDRSIDLFPPPRSVSDVLLAVVRYYKWTSLVLLYRNASGRALRSGKQPFSPINSFQSNQKSFDYLPSMADTIRQRK

Solvent-accessible surface area (backbone atoms only — not comparable to full-atom values): 10805 Å² total; per-residue (Å²): 113,68,24,40,36,32,36,43,58,92,47,46,71,58,50,50,51,51,28,56,75,70,72,42,66,63,86,39,51,45,74,38,80,68,91,46,59,82,52,44,62,60,53,52,55,53,41,53,74,53,41,44,68,33,38,35,44,32,79,52,85,66,28,28,58,53,39,49,52,50,28,40,77,71,73,35,42,26,35,37,83,49,80,75,74,88,64,87,71,74,82,58,95,71,74,50,64,44,73,73,43,79,60,74,61,62,58,51,54,52,53,51,50,52,40,60,72,72,62,62,89,79,86,82,91,86,76,97,66,84,87,62,76,62,79,73,53,99,60,78,84,68,74,77,80,75,67,93,66,85,78,85,67,86,81,79,89,75,87,72,92,76,72,88,82,78,82,86,128

Secondary structure (DSSP, 8-state):
--EEEES-GGGHHHHHHHHHHTT--GGGEEE---SSGGGHHHHHHHHHHTTEEEEE--SSTTHHHHHHHHHHHTT--EEE-SPPP-------S---EEE-SPPHHHHHHHHHHHHHHTT-S------S----GGGGSSS-S-------------------TTSSSS---

Nearest PDB structures (foldseek):
  3h6g-assembly1_B  TM=7.262E-01  e=1.226E-04  Rattus norvegicus
  5kuh-assembly1_A  TM=7.262E-01  e=1.226E-04  Rattus norvegicus
  4uqq-assembly1_A  TM=7.262E-01  e=1.226E-04  Rattus norvegicus
  6l6f-assembly1_C  TM=6.852E-01  e=1.710E-04  Rattus norvegicus
  7ks3-assembly1_C  TM=6.808E-01  e=1.760E-03  Rattus norvegicus